Protein AF-A0A2S3QLK7-F1 (afdb_monomer_lite)

pLDDT: mean 92.43, std 9.16, range [46.94, 98.44]

Foldseek 3Di:
DDPLLVVVLVVCVPDDLVRLVVLLVVLVVQLVLPPPPVDHRDADPPPDSCHPPDNVSSVVVNVVSVVVNVCVVPVVD

Sequence (77 aa):
MSKRLQELLEEIKEYTPKQMRTLRNNLNNRLQSFKNDFKEPKELQTSHKLYGLEEGECRELLGVVKKELIKMKFSDL

Radius of gyration: 13.09 Å; chains: 1; bounding box: 34×27×30 Å

Structure (mmCIF, N/CA/C/O backbone):
data_AF-A0A2S3QLK7-F1
#
_entry.id   AF-A0A2S3QLK7-F1
#
loop_
_atom_site.group_PDB
_atom_site.id
_atom_site.type_symbol
_atom_site.label_atom_id
_atom_site.label_alt_id
_atom_site.label_comp_id
_atom_site.label_asym_id
_atom_site.label_entity_id
_atom_site.label_seq_id
_atom_site.pdbx_PDB_ins_code
_atom_site.Cartn_x
_atom_site.Cartn_y
_atom_site.Cartn_z
_atom_site.occupancy
_atom_site.B_iso_or_equiv
_atom_site.auth_seq_id
_atom_site.auth_comp_id
_atom_site.auth_asym_id
_atom_site.auth_atom_id
_atom_site.pdbx_PDB_model_num
ATOM 1 N N . MET A 1 1 ? -7.713 -8.936 -11.496 1.00 73.69 1 MET A N 1
ATOM 2 C CA . MET A 1 1 ? -7.400 -8.609 -10.092 1.00 73.69 1 MET A CA 1
ATOM 3 C C . MET A 1 1 ? -6.630 -9.781 -9.501 1.00 73.69 1 MET A C 1
ATOM 5 O O . MET A 1 1 ? -7.158 -10.889 -9.567 1.00 73.69 1 MET A O 1
ATOM 9 N N . SER A 1 2 ? -5.402 -9.592 -9.007 1.00 92.75 2 SER A N 1
ATOM 10 C CA . SER A 1 2 ? -4.643 -10.688 -8.387 1.00 92.75 2 SER A CA 1
ATOM 11 C C . SER A 1 2 ? -5.264 -11.139 -7.060 1.00 92.75 2 SER A C 1
ATOM 13 O O . SER A 1 2 ? -5.965 -10.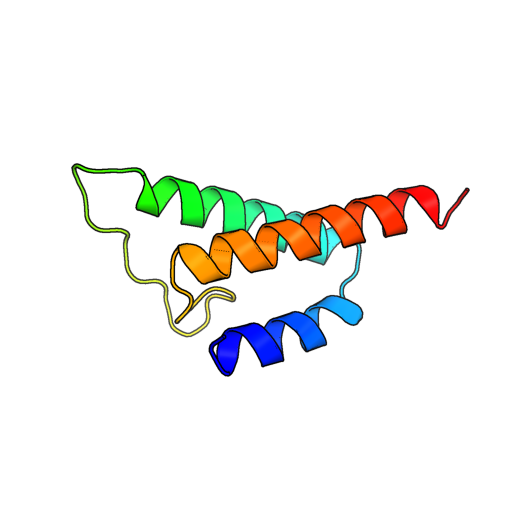380 -6.386 1.00 92.75 2 SER A O 1
ATOM 15 N N . LYS A 1 3 ? -4.953 -12.376 -6.646 1.00 94.81 3 LYS A N 1
ATOM 16 C CA . LYS A 1 3 ? -5.291 -12.891 -5.308 1.00 94.81 3 LYS A CA 1
ATOM 17 C C . LYS A 1 3 ? -4.748 -11.974 -4.205 1.00 94.81 3 LYS A C 1
ATOM 19 O O . LYS A 1 3 ? -5.438 -11.712 -3.227 1.00 94.81 3 LYS A O 1
ATOM 24 N N . ARG A 1 4 ? -3.541 -11.429 -4.398 1.00 94.25 4 ARG A N 1
ATOM 25 C CA . ARG A 1 4 ? -2.896 -10.532 -3.435 1.00 94.25 4 ARG A CA 1
ATOM 26 C C . ARG A 1 4 ? -3.674 -9.231 -3.245 1.00 94.25 4 ARG A C 1
ATOM 28 O O . ARG A 1 4 ? -3.818 -8.775 -2.111 1.00 94.25 4 ARG A O 1
ATOM 35 N N . LEU A 1 5 ? -4.174 -8.642 -4.333 1.00 96.31 5 LEU A N 1
ATOM 36 C CA . LEU A 1 5 ? -5.004 -7.441 -4.262 1.00 96.31 5 LEU A CA 1
ATOM 37 C C . LEU A 1 5 ? -6.315 -7.720 -3.511 1.00 96.31 5 LEU A C 1
ATOM 39 O O . LEU A 1 5 ? -6.679 -6.938 -2.638 1.00 96.31 5 LEU A O 1
ATOM 43 N N . GLN A 1 6 ? -6.973 -8.854 -3.774 1.00 97.00 6 GLN A N 1
ATOM 44 C CA . GLN A 1 6 ? -8.197 -9.247 -3.059 1.00 97.00 6 GLN A CA 1
ATOM 45 C C . GLN A 1 6 ? -7.964 -9.404 -1.550 1.00 97.00 6 GLN A C 1
ATOM 47 O O . GLN A 1 6 ? -8.689 -8.813 -0.756 1.00 97.00 6 GLN A O 1
ATOM 52 N N . GLU A 1 7 ? -6.921 -10.134 -1.145 1.00 95.81 7 GLU A N 1
ATOM 53 C CA . GLU A 1 7 ? -6.565 -10.308 0.272 1.00 95.81 7 GLU A CA 1
ATOM 54 C C . GLU A 1 7 ? -6.320 -8.968 0.970 1.00 95.81 7 GLU A C 1
ATOM 56 O O . GLU A 1 7 ? -6.763 -8.756 2.097 1.00 95.81 7 GLU A O 1
ATOM 61 N N . LEU A 1 8 ? -5.622 -8.048 0.300 1.00 95.94 8 LEU A N 1
ATOM 62 C CA . LEU A 1 8 ? -5.322 -6.743 0.872 1.00 95.94 8 LEU A CA 1
ATOM 63 C C . LEU A 1 8 ? -6.571 -5.857 0.966 1.00 95.94 8 LEU A C 1
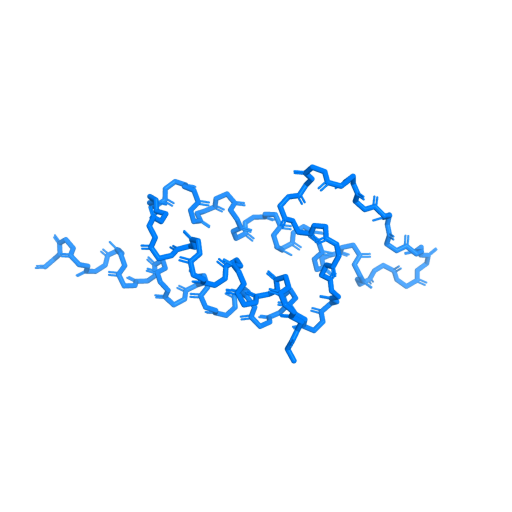ATOM 65 O O . LEU A 1 8 ? -6.702 -5.119 1.935 1.00 95.94 8 LEU A O 1
ATOM 69 N N . LEU A 1 9 ? -7.496 -5.939 0.005 1.00 97.19 9 LEU A N 1
ATOM 70 C CA . LEU A 1 9 ? -8.779 -5.230 0.065 1.00 97.19 9 LEU A CA 1
ATOM 71 C C . LEU A 1 9 ? -9.652 -5.695 1.237 1.00 97.19 9 LEU A C 1
ATOM 73 O O . LEU A 1 9 ? -10.351 -4.875 1.828 1.00 97.19 9 LEU A O 1
ATOM 77 N N . GLU A 1 10 ? -9.588 -6.976 1.596 1.00 97.19 10 GLU A N 1
ATOM 78 C CA . GLU A 1 10 ? -10.235 -7.488 2.806 1.00 97.19 10 GLU A CA 1
ATOM 79 C C . GLU A 1 10 ? -9.500 -7.024 4.073 1.00 97.19 10 GLU A C 1
ATOM 81 O O . GLU A 1 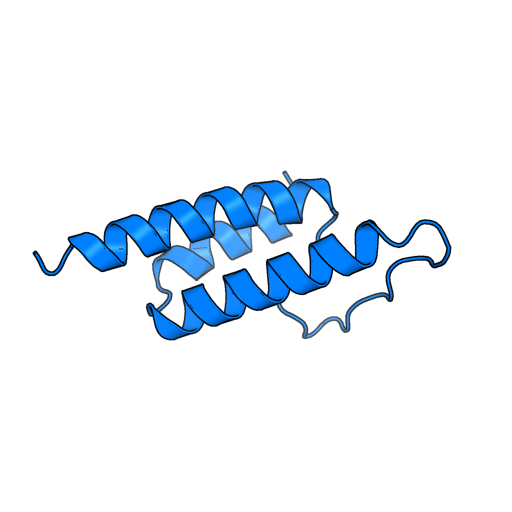10 ? -10.135 -6.526 4.999 1.00 97.19 10 GLU A O 1
ATOM 86 N N . GLU A 1 11 ? -8.163 -7.088 4.095 1.00 96.00 11 GLU A N 1
ATOM 87 C CA . GLU A 1 11 ? -7.348 -6.688 5.253 1.00 96.00 11 GLU A CA 1
ATOM 88 C C . GLU A 1 11 ? -7.569 -5.217 5.651 1.00 96.00 11 GLU A C 1
ATOM 90 O O . GLU A 1 11 ? -7.630 -4.887 6.836 1.00 96.00 11 GLU A O 1
ATOM 95 N N . ILE A 1 12 ? -7.699 -4.317 4.669 1.00 96.50 12 ILE A N 1
ATOM 96 C CA . ILE A 1 12 ? -7.820 -2.876 4.933 1.00 96.50 12 ILE A CA 1
ATOM 97 C C . ILE A 1 12 ? -9.171 -2.470 5.527 1.00 96.50 12 ILE A C 1
ATOM 99 O O . ILE A 1 12 ? -9.272 -1.352 6.029 1.00 96.50 12 ILE A O 1
ATOM 103 N N . LYS A 1 13 ? -10.198 -3.331 5.495 1.00 94.94 13 LYS A N 1
ATOM 104 C CA . LYS A 1 13 ? -11.497 -3.037 6.129 1.00 94.94 13 LYS A CA 1
ATOM 105 C C . LYS A 1 13 ? -11.358 -2.848 7.640 1.00 94.94 13 LYS A C 1
ATOM 107 O O . LYS A 1 13 ? -12.043 -2.013 8.215 1.00 94.94 13 LYS A O 1
ATOM 112 N N . GLU A 1 14 ? -10.394 -3.543 8.238 1.00 95.69 14 GLU A N 1
ATOM 113 C CA . GLU A 1 14 ? -10.091 -3.501 9.672 1.00 95.69 14 GLU A CA 1
ATOM 114 C C . GLU A 1 14 ? -8.973 -2.500 10.017 1.00 95.69 14 GLU A C 1
ATOM 116 O O . GLU A 1 14 ? -8.498 -2.433 11.154 1.00 95.69 14 GLU A O 1
ATOM 121 N N . TYR A 1 15 ? -8.479 -1.729 9.042 1.00 96.62 15 TYR A N 1
ATOM 122 C CA . TYR A 1 15 ? -7.377 -0.806 9.290 1.00 96.62 15 TYR A CA 1
ATOM 123 C C . TYR A 1 15 ? -7.829 0.411 10.087 1.00 96.62 15 TYR A C 1
ATOM 125 O O . TYR A 1 15 ? -8.772 1.118 9.740 1.00 96.62 15 TYR A O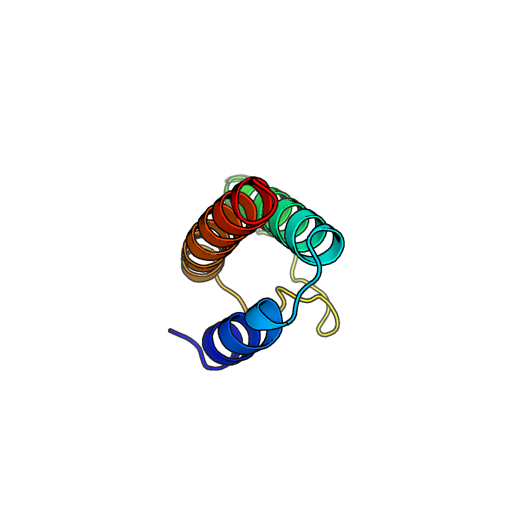 1
ATOM 133 N N . THR A 1 16 ? -7.025 0.761 11.088 1.00 95.69 16 THR A N 1
ATOM 134 C CA . THR A 1 16 ? -7.117 2.063 11.745 1.00 95.69 16 THR A CA 1
ATOM 135 C C . THR A 1 16 ? -6.803 3.198 10.758 1.00 95.69 16 THR A C 1
ATOM 137 O O . THR A 1 16 ? -6.027 3.017 9.805 1.00 95.69 16 THR A O 1
ATOM 140 N N . PRO A 1 17 ? -7.255 4.437 11.034 1.00 95.31 17 PRO A N 1
ATOM 141 C CA . PRO A 1 17 ? -6.907 5.593 10.210 1.00 95.31 17 PRO A CA 1
ATOM 142 C C . PRO A 1 17 ? -5.391 5.792 10.042 1.00 95.31 17 PRO A C 1
ATOM 144 O O . PRO A 1 17 ? -4.927 6.252 8.996 1.00 95.31 17 PRO A O 1
ATOM 147 N N . LYS A 1 18 ? -4.588 5.434 11.056 1.00 96.31 18 LYS A N 1
ATOM 148 C CA . LYS A 1 18 ? -3.119 5.497 10.979 1.00 96.31 18 LYS A CA 1
ATOM 149 C C . LYS A 1 18 ? -2.575 4.491 9.963 1.00 96.31 18 LYS A C 1
ATOM 151 O O . LYS A 1 18 ? -1.770 4.883 9.120 1.00 96.31 18 LYS A O 1
ATOM 156 N N . GLN A 1 19 ? -3.029 3.238 10.008 1.00 97.56 19 GLN A N 1
ATOM 157 C CA . GLN A 1 19 ? -2.613 2.201 9.057 1.00 97.56 19 GLN A CA 1
ATOM 158 C C . GLN A 1 19 ? -3.019 2.560 7.623 1.00 97.56 19 GLN A C 1
ATOM 160 O O . GLN A 1 19 ? -2.191 2.465 6.717 1.00 97.56 19 GLN A O 1
ATOM 165 N N . MET A 1 20 ? -4.232 3.084 7.426 1.00 97.75 20 MET A N 1
ATOM 166 C CA . MET A 1 20 ? -4.690 3.567 6.119 1.00 97.75 20 MET A CA 1
ATOM 167 C C . MET A 1 20 ? -3.816 4.695 5.557 1.00 97.75 20 MET A C 1
ATOM 169 O O . MET A 1 20 ? -3.444 4.678 4.381 1.00 97.75 20 MET A O 1
ATOM 173 N N . ARG A 1 21 ? -3.424 5.673 6.388 1.00 97.81 21 ARG A N 1
ATOM 174 C CA . ARG A 1 21 ? -2.507 6.748 5.966 1.00 97.81 21 ARG A CA 1
ATOM 175 C C . ARG A 1 21 ? -1.130 6.210 5.585 1.00 97.81 21 ARG A C 1
ATOM 177 O O . ARG A 1 21 ? -0.576 6.649 4.577 1.00 97.81 21 ARG A O 1
ATOM 184 N N . THR A 1 22 ? -0.598 5.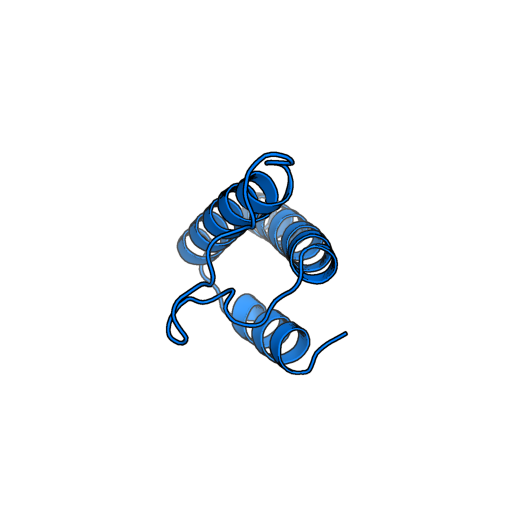259 6.352 1.00 98.19 22 THR A N 1
ATOM 185 C CA . THR A 1 22 ? 0.669 4.590 6.027 1.00 98.19 22 THR A CA 1
ATOM 186 C C . THR A 1 22 ? 0.575 3.854 4.693 1.00 98.19 22 THR A C 1
ATOM 188 O O . THR A 1 22 ? 1.434 4.044 3.835 1.00 98.19 22 THR A O 1
ATOM 191 N N . LEU A 1 23 ? -0.494 3.085 4.466 1.00 98.31 23 LEU A N 1
ATOM 192 C CA . LEU A 1 23 ? -0.706 2.369 3.208 1.00 98.31 23 LEU A CA 1
ATOM 193 C C . LEU A 1 23 ? -0.808 3.328 2.013 1.00 98.31 23 LEU A C 1
ATOM 195 O O . LEU A 1 23 ? -0.132 3.125 1.007 1.00 98.31 23 LEU A O 1
ATOM 199 N N . ARG A 1 24 ? -1.574 4.419 2.142 1.00 98.44 24 ARG A N 1
ATOM 200 C CA . ARG A 1 24 ? -1.657 5.479 1.124 1.00 98.44 24 ARG A CA 1
ATOM 201 C C . ARG A 1 24 ? -0.276 6.040 0.774 1.00 98.44 24 ARG A C 1
ATOM 203 O O . ARG A 1 24 ? 0.021 6.245 -0.400 1.00 98.44 24 ARG A O 1
ATOM 210 N N . ASN A 1 25 ? 0.561 6.308 1.777 1.00 98.44 25 ASN A N 1
ATOM 211 C CA . ASN A 1 25 ? 1.907 6.839 1.556 1.00 98.44 25 ASN A CA 1
ATOM 212 C C . ASN A 1 25 ? 2.797 5.817 0.832 1.00 98.44 25 ASN A C 1
ATOM 214 O O . ASN A 1 25 ? 3.451 6.172 -0.145 1.00 98.44 25 ASN A O 1
ATOM 218 N N . ASN A 1 26 ? 2.756 4.546 1.243 1.00 97.88 26 ASN A N 1
ATOM 219 C CA . ASN A 1 26 ? 3.482 3.467 0.569 1.00 97.88 26 ASN A CA 1
ATOM 220 C C . ASN A 1 26 ? 3.055 3.326 -0.898 1.00 97.88 26 ASN A C 1
ATOM 222 O O . ASN A 1 26 ? 3.908 3.172 -1.768 1.00 97.88 26 ASN A O 1
ATOM 226 N N . LEU A 1 27 ? 1.754 3.429 -1.183 1.00 98.25 27 LEU A N 1
ATOM 227 C CA . LEU A 1 27 ? 1.211 3.374 -2.542 1.00 98.25 27 LEU A CA 1
ATOM 228 C C . LEU A 1 27 ? 1.684 4.545 -3.397 1.00 98.25 27 LEU A C 1
ATOM 230 O O . LEU A 1 27 ? 2.135 4.331 -4.516 1.00 98.25 27 LEU A O 1
ATOM 234 N N . ASN A 1 28 ? 1.640 5.770 -2.872 1.00 97.75 28 ASN A N 1
ATOM 235 C CA . ASN A 1 28 ? 2.154 6.936 -3.591 1.00 97.75 28 ASN A CA 1
ATOM 236 C C . ASN A 1 28 ? 3.650 6.784 -3.910 1.00 97.75 28 ASN A C 1
ATOM 238 O O . ASN A 1 28 ? 4.050 7.003 -5.051 1.00 97.75 28 ASN A O 1
ATOM 242 N N . ASN A 1 29 ? 4.455 6.344 -2.938 1.00 95.81 29 ASN A N 1
ATOM 243 C CA . ASN A 1 29 ? 5.887 6.099 -3.134 1.00 95.81 29 ASN A CA 1
ATOM 244 C C . ASN A 1 29 ? 6.132 5.011 -4.189 1.00 95.81 29 ASN A C 1
ATOM 246 O O . ASN A 1 29 ? 6.984 5.165 -5.064 1.00 95.81 29 ASN A O 1
ATOM 250 N N . ARG A 1 30 ? 5.356 3.922 -4.140 1.00 95.62 30 ARG A N 1
ATOM 251 C CA . ARG A 1 30 ? 5.448 2.822 -5.104 1.00 95.62 30 ARG A CA 1
ATOM 252 C C . ARG A 1 30 ? 5.068 3.277 -6.513 1.00 95.62 30 ARG A C 1
ATOM 254 O O . ARG A 1 30 ? 5.826 3.032 -7.446 1.00 95.62 30 ARG A O 1
ATOM 261 N N . LEU A 1 31 ? 3.970 4.014 -6.666 1.00 95.75 31 LEU A N 1
ATOM 262 C CA . LEU A 1 31 ? 3.556 4.603 -7.944 1.00 95.75 31 LEU A CA 1
ATOM 263 C C . LEU A 1 31 ? 4.581 5.592 -8.490 1.00 95.75 31 LEU A C 1
ATOM 265 O O . LEU A 1 31 ? 4.795 5.647 -9.695 1.00 95.75 31 LEU A O 1
ATOM 269 N N . GLN A 1 32 ? 5.253 6.343 -7.622 1.00 93.69 32 GLN A N 1
ATOM 270 C CA . GLN A 1 32 ? 6.338 7.213 -8.055 1.00 93.69 32 GLN A CA 1
ATOM 271 C C . GLN A 1 32 ? 7.554 6.425 -8.556 1.00 93.69 32 GLN A C 1
ATOM 273 O O . GLN A 1 32 ? 8.201 6.872 -9.497 1.00 93.69 32 GLN A O 1
ATOM 278 N N . SER A 1 33 ? 7.831 5.241 -7.997 1.00 92.31 33 SER A N 1
ATOM 279 C CA . SER A 1 33 ? 8.904 4.375 -8.505 1.00 92.31 33 SER A CA 1
ATOM 280 C C . SER A 1 33 ? 8.618 3.795 -9.893 1.00 92.31 33 SER A C 1
ATOM 282 O O . SER A 1 33 ? 9.565 3.578 -10.636 1.00 92.31 33 SER A O 1
ATOM 284 N N . PHE A 1 34 ? 7.344 3.605 -10.262 1.00 91.38 34 PHE A N 1
ATOM 285 C CA . PHE A 1 34 ? 6.953 3.155 -11.604 1.00 91.38 34 PHE A CA 1
ATOM 286 C C . PHE A 1 34 ? 7.077 4.250 -12.672 1.00 91.38 34 PHE A C 1
ATOM 288 O O . PHE A 1 34 ? 7.323 3.944 -13.827 1.00 91.38 34 PHE A O 1
ATOM 295 N N . LYS A 1 35 ? 6.964 5.529 -12.292 1.00 88.25 35 LYS A N 1
ATOM 296 C CA . LYS A 1 35 ? 7.084 6.673 -13.218 1.00 88.25 35 LYS A CA 1
ATOM 297 C C . LYS A 1 35 ? 8.520 7.022 -13.613 1.00 88.25 35 LYS A C 1
ATOM 299 O O . LYS A 1 35 ? 8.731 7.990 -14.335 1.00 88.25 35 LYS A O 1
ATOM 304 N N . ASN A 1 36 ? 9.514 6.352 -13.038 1.00 82.00 36 ASN A N 1
ATOM 305 C CA . ASN A 1 36 ? 10.902 6.671 -13.323 1.00 82.00 36 ASN A CA 1
ATOM 306 C C . ASN A 1 36 ? 11.345 5.914 -14.577 1.00 82.00 36 ASN A C 1
ATOM 308 O O . ASN A 1 36 ? 11.925 4.841 -14.473 1.00 82.00 36 ASN A O 1
ATOM 312 N N . ASP A 1 37 ? 11.086 6.489 -15.751 1.00 72.00 37 ASP A N 1
ATOM 313 C CA . ASP A 1 37 ? 11.359 5.861 -17.056 1.00 72.00 37 ASP A CA 1
ATOM 314 C C . ASP A 1 37 ? 12.839 5.477 -17.256 1.00 72.00 37 ASP A C 1
ATOM 316 O O . ASP A 1 37 ? 13.171 4.636 -18.087 1.00 72.00 37 ASP A O 1
ATOM 320 N N . PHE A 1 38 ? 13.746 6.063 -16.467 1.00 75.06 38 PHE A N 1
ATOM 321 C CA . PHE A 1 38 ? 15.185 5.798 -16.522 1.00 75.06 38 PHE A CA 1
ATOM 322 C C . PHE A 1 38 ? 15.640 4.652 -15.611 1.00 75.06 38 PHE A C 1
ATOM 324 O O . PHE A 1 38 ? 16.833 4.339 -15.572 1.00 75.06 38 PHE A O 1
ATOM 331 N N . LYS A 1 39 ? 14.739 4.053 -14.822 1.00 77.81 39 LYS A N 1
ATOM 332 C CA . LYS A 1 39 ? 15.099 2.998 -13.875 1.00 77.81 39 LYS A CA 1
ATOM 333 C C . LYS A 1 39 ? 13.933 2.066 -13.591 1.00 77.81 39 LYS A C 1
ATOM 335 O O . LYS A 1 39 ? 12.911 2.497 -13.067 1.00 77.81 39 LYS A O 1
ATOM 340 N N . GLU A 1 40 ? 14.158 0.770 -13.796 1.00 80.56 40 GLU A N 1
ATOM 341 C CA . GLU A 1 40 ? 13.192 -0.238 -13.377 1.00 80.56 40 GLU A CA 1
ATOM 342 C C . GLU A 1 40 ? 12.844 -0.081 -11.883 1.00 80.56 40 GLU A C 1
ATOM 344 O O . GLU A 1 40 ? 13.734 0.122 -11.037 1.00 80.56 40 GLU A O 1
ATOM 349 N N . PRO A 1 41 ? 11.550 -0.150 -11.533 1.00 84.06 41 PRO A N 1
ATOM 350 C CA . PRO A 1 41 ? 11.124 -0.029 -10.155 1.00 84.06 41 PRO A CA 1
ATOM 351 C C . PRO A 1 41 ? 11.754 -1.155 -9.348 1.00 84.06 41 PRO A C 1
ATOM 353 O O . PRO A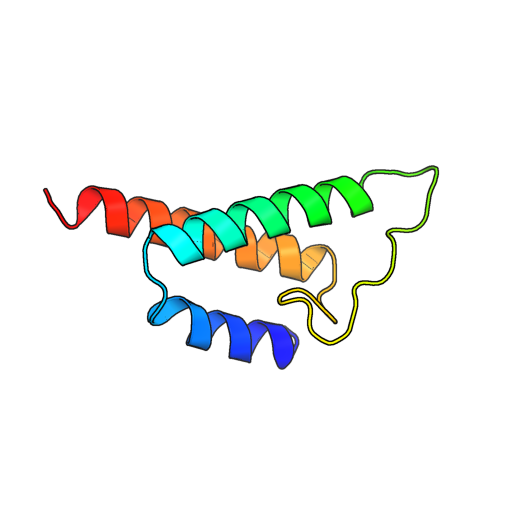 1 41 ? 11.595 -2.330 -9.669 1.00 84.06 41 PRO A O 1
ATOM 356 N N . LYS A 1 42 ? 12.448 -0.796 -8.263 1.00 85.62 42 LYS A N 1
ATOM 357 C CA . LYS A 1 42 ? 13.067 -1.782 -7.371 1.00 85.62 42 LYS A CA 1
ATOM 358 C C . LYS A 1 42 ? 12.035 -2.817 -6.943 1.00 85.62 42 LYS A C 1
ATOM 360 O O . LYS A 1 42 ? 10.941 -2.448 -6.506 1.00 85.62 42 LYS A O 1
ATOM 365 N N . GLU A 1 43 ? 12.396 -4.090 -7.003 1.00 89.50 43 GLU A N 1
ATOM 366 C CA . GLU A 1 43 ? 11.564 -5.131 -6.420 1.00 89.50 43 GLU A CA 1
ATOM 367 C C . GLU A 1 43 ? 11.425 -4.894 -4.909 1.00 89.50 43 GLU A C 1
ATOM 369 O O . GLU A 1 43 ? 12.355 -4.445 -4.230 1.00 89.50 43 GLU A O 1
ATOM 374 N N . LEU A 1 44 ? 10.220 -5.114 -4.391 1.00 94.12 44 LEU A N 1
ATOM 375 C CA . LEU A 1 44 ? 9.969 -5.011 -2.960 1.00 94.12 44 LEU A CA 1
ATOM 376 C C . LEU A 1 44 ? 10.372 -6.321 -2.288 1.00 94.12 44 LEU A C 1
ATOM 378 O O . LEU A 1 44 ? 10.320 -7.382 -2.896 1.00 94.12 44 LEU A O 1
ATOM 382 N N . GLN A 1 45 ? 10.721 -6.260 -1.008 1.00 95.81 45 GLN A N 1
ATOM 383 C CA . GLN A 1 45 ? 10.876 -7.477 -0.213 1.00 95.81 45 GLN A CA 1
ATOM 384 C C . GLN A 1 45 ? 9.522 -8.176 -0.044 1.00 95.81 45 GLN A C 1
ATOM 386 O O . GLN A 1 45 ? 8.497 -7.502 0.048 1.00 95.81 45 GLN A O 1
ATOM 391 N N . THR A 1 46 ? 9.526 -9.504 0.082 1.00 94.25 46 THR A N 1
ATOM 392 C CA . THR A 1 46 ? 8.318 -10.336 0.255 1.00 94.25 46 THR A CA 1
ATOM 393 C C . THR A 1 46 ? 7.471 -9.947 1.470 1.00 94.25 46 THR A C 1
ATOM 395 O O . THR A 1 46 ? 6.255 -10.105 1.459 1.00 94.25 46 THR A O 1
ATOM 398 N N . SER A 1 47 ? 8.101 -9.389 2.507 1.00 95.25 47 SER A N 1
ATOM 399 C CA . SER A 1 47 ? 7.442 -8.872 3.713 1.00 95.25 47 SER A CA 1
ATOM 400 C C . SER A 1 47 ? 6.768 -7.509 3.515 1.00 95.25 47 SER A C 1
ATOM 402 O O . SER A 1 47 ? 5.944 -7.095 4.335 1.00 95.25 47 SER A O 1
ATOM 404 N N . HIS A 1 48 ? 7.105 -6.777 2.450 1.00 95.88 48 HIS A N 1
ATOM 405 C CA . HIS A 1 48 ? 6.518 -5.474 2.186 1.00 95.88 48 HIS A CA 1
ATOM 406 C C . HIS A 1 48 ? 5.051 -5.633 1.781 1.00 95.88 48 HIS A C 1
ATOM 408 O O . HIS A 1 48 ? 4.698 -6.449 0.935 1.00 95.88 48 HIS A O 1
ATOM 414 N N . LYS A 1 49 ? 4.174 -4.784 2.322 1.00 94.69 49 LYS A N 1
ATOM 415 C CA . LYS A 1 49 ? 2.719 -4.920 2.145 1.00 94.69 49 LYS A CA 1
ATOM 416 C C . LYS A 1 49 ? 2.263 -4.928 0.676 1.00 94.69 49 LYS A C 1
ATOM 418 O O . LYS A 1 49 ? 1.293 -5.604 0.346 1.00 94.69 49 LYS A O 1
ATOM 423 N N . LEU A 1 50 ? 2.972 -4.189 -0.179 1.00 96.69 50 LEU A N 1
ATOM 424 C CA . LEU A 1 50 ? 2.714 -4.061 -1.622 1.00 96.69 50 LEU A CA 1
ATOM 425 C C . LEU A 1 50 ? 3.505 -5.055 -2.492 1.00 96.69 50 LEU A C 1
ATOM 427 O O . LEU A 1 50 ? 3.560 -4.884 -3.707 1.00 96.69 50 LEU A O 1
ATOM 431 N N . TYR A 1 51 ? 4.180 -6.037 -1.891 1.00 95.50 51 TYR A N 1
ATOM 432 C CA . TYR A 1 51 ? 4.890 -7.062 -2.649 1.00 95.50 51 TYR A CA 1
ATOM 433 C C . TYR A 1 51 ? 3.938 -7.818 -3.583 1.00 95.50 51 TYR A C 1
ATOM 435 O O . TYR A 1 51 ? 2.812 -8.136 -3.196 1.00 95.50 51 TYR A O 1
ATOM 443 N N . GLY A 1 52 ? 4.401 -8.081 -4.808 1.00 92.88 52 GLY A N 1
ATOM 444 C CA . GLY A 1 52 ? 3.633 -8.779 -5.839 1.00 92.88 52 GLY A CA 1
ATOM 445 C C . GLY A 1 52 ? 2.519 -7.960 -6.497 1.00 92.88 52 GLY A C 1
ATOM 446 O O . GLY A 1 52 ? 1.828 -8.510 -7.344 1.00 92.88 52 GLY A O 1
ATOM 447 N N . LEU A 1 53 ? 2.335 -6.683 -6.132 1.00 95.62 53 LEU A N 1
ATOM 448 C CA . LEU A 1 53 ? 1.373 -5.807 -6.804 1.00 95.62 53 LEU A CA 1
ATOM 449 C C . LEU A 1 53 ? 2.011 -5.058 -7.973 1.00 95.62 53 LEU A C 1
ATOM 451 O O . LEU A 1 53 ? 3.067 -4.424 -7.836 1.00 95.62 53 LEU A O 1
ATOM 455 N N . GLU A 1 54 ? 1.305 -5.068 -9.097 1.00 94.94 54 GLU A N 1
ATOM 456 C CA . GLU A 1 54 ? 1.658 -4.299 -10.288 1.00 94.94 54 GLU A CA 1
ATOM 457 C C . GLU A 1 54 ? 1.195 -2.836 -10.184 1.00 94.94 54 GLU A C 1
ATOM 459 O O . GLU A 1 54 ? 0.435 -2.449 -9.288 1.00 94.94 54 GLU A O 1
ATOM 464 N N . GLU A 1 55 ? 1.650 -1.986 -11.110 1.00 95.38 55 GLU A N 1
ATOM 465 C CA . GLU A 1 55 ? 1.299 -0.563 -11.110 1.00 95.38 55 GLU A CA 1
ATOM 466 C C . GLU A 1 55 ? -0.222 -0.342 -11.163 1.00 95.38 55 GLU A C 1
ATOM 468 O O . GLU A 1 55 ? -0.754 0.460 -10.389 1.00 95.38 55 GLU A O 1
ATOM 473 N N . GLY A 1 56 ? -0.928 -1.068 -12.037 1.00 96.25 56 GLY A N 1
ATOM 474 C CA . GLY A 1 56 ? -2.386 -0.978 -12.165 1.00 96.25 56 GLY A CA 1
ATOM 475 C C . GLY A 1 56 ? -3.104 -1.301 -10.854 1.00 96.25 56 GLY A C 1
ATOM 476 O O . GLY A 1 56 ? -3.974 -0.549 -10.414 1.00 96.25 56 GLY A O 1
ATOM 477 N N . GLU A 1 57 ? -2.661 -2.351 -10.167 1.00 97.50 57 GLU A N 1
ATOM 478 C CA . GLU A 1 57 ? -3.224 -2.784 -8.886 1.00 97.50 57 GLU A CA 1
ATOM 479 C C . GLU A 1 57 ? -2.926 -1.788 -7.760 1.00 97.50 57 GLU A C 1
ATOM 481 O O . GLU A 1 57 ? -3.776 -1.516 -6.912 1.00 97.50 57 GLU A O 1
ATOM 486 N N . CYS A 1 58 ? -1.743 -1.167 -7.780 1.00 97.81 58 CYS A N 1
ATOM 487 C CA . CYS A 1 58 ? -1.409 -0.089 -6.853 1.00 97.81 58 CYS A CA 1
ATOM 488 C C . CYS A 1 58 ? -2.316 1.139 -7.060 1.00 97.81 58 CYS A C 1
ATOM 490 O O . CYS A 1 58 ? -2.705 1.793 -6.089 1.00 97.81 58 CYS A O 1
ATOM 492 N N . ARG A 1 59 ? -2.678 1.467 -8.309 1.00 98.00 59 ARG A N 1
ATOM 493 C CA . ARG A 1 59 ? -3.613 2.566 -8.617 1.00 98.00 59 ARG A CA 1
ATOM 494 C C . ARG A 1 59 ? -5.025 2.249 -8.140 1.00 98.00 59 ARG A C 1
ATOM 496 O O . ARG A 1 59 ? -5.655 3.110 -7.522 1.00 98.00 59 ARG A O 1
ATOM 503 N N . GLU A 1 60 ? -5.489 1.028 -8.388 1.00 98.00 60 GLU A N 1
ATOM 504 C CA . GLU A 1 60 ? -6.796 0.542 -7.940 1.00 98.00 60 GLU A CA 1
ATOM 505 C C . GLU A 1 60 ? -6.912 0.609 -6.411 1.00 98.00 60 GLU A C 1
ATOM 507 O O . GLU A 1 60 ? -7.802 1.281 -5.877 1.00 98.00 60 GLU A O 1
ATOM 512 N N . LEU A 1 61 ? -5.943 0.025 -5.700 1.00 98.25 61 LEU A N 1
ATOM 513 C CA . LEU A 1 61 ? -5.918 0.021 -4.241 1.00 98.25 61 LEU A CA 1
ATOM 514 C C . LEU A 1 61 ? -5.852 1.439 -3.658 1.00 98.25 61 LEU A C 1
ATOM 516 O O . LEU A 1 61 ? -6.549 1.746 -2.691 1.00 98.25 61 LEU A O 1
ATOM 520 N N . LEU A 1 62 ? -5.064 2.340 -4.255 1.00 98.44 62 LEU A N 1
ATOM 521 C CA . LEU A 1 62 ? -4.989 3.734 -3.807 1.00 98.44 62 LEU A CA 1
ATOM 522 C C . LEU A 1 62 ? -6.344 4.445 -3.908 1.00 98.44 62 LEU A C 1
ATOM 524 O O . LEU A 1 62 ? -6.670 5.265 -3.044 1.00 98.44 62 LEU A O 1
ATOM 528 N N . GLY A 1 63 ? -7.132 4.140 -4.941 1.00 98.12 63 GLY A N 1
ATOM 529 C CA . GLY A 1 63 ? -8.494 4.645 -5.088 1.00 98.12 63 GLY A CA 1
ATOM 530 C C . GLY A 1 63 ? -9.386 4.234 -3.917 1.00 98.12 63 GLY A C 1
ATOM 531 O O . GLY A 1 63 ? -10.057 5.087 -3.331 1.00 98.12 63 GLY A O 1
ATOM 532 N N . VAL A 1 64 ? -9.346 2.955 -3.534 1.00 97.88 64 VAL A N 1
ATOM 533 C CA . VAL A 1 64 ? -10.106 2.423 -2.389 1.00 97.88 64 VAL A CA 1
ATOM 534 C C . VAL A 1 64 ? -9.637 3.056 -1.079 1.00 97.88 64 VAL A C 1
ATOM 536 O O . VAL A 1 64 ? -10.447 3.628 -0.352 1.00 97.88 64 VAL A O 1
ATOM 539 N N . VAL A 1 65 ? -8.327 3.068 -0.820 1.00 97.81 65 VAL A N 1
ATOM 540 C CA . VAL A 1 65 ? -7.745 3.637 0.408 1.00 97.81 65 VAL A CA 1
ATOM 541 C C . VAL A 1 65 ? -8.111 5.116 0.581 1.00 97.81 65 VAL A C 1
ATOM 543 O O . VAL A 1 65 ? -8.417 5.553 1.689 1.00 97.81 65 VAL A O 1
ATOM 546 N N . LYS A 1 66 ? -8.115 5.912 -0.498 1.00 97.50 66 LYS A N 1
ATOM 547 C CA . LYS A 1 66 ? -8.535 7.323 -0.435 1.00 97.50 66 LYS A CA 1
ATOM 548 C C . LYS A 1 66 ? -10.016 7.473 -0.091 1.00 97.50 66 LYS A C 1
ATOM 550 O O . LYS A 1 66 ? -10.346 8.343 0.712 1.00 97.50 66 LYS A O 1
ATOM 555 N N . LYS A 1 67 ? -10.889 6.648 -0.679 1.00 96.50 67 LYS A N 1
ATOM 556 C CA . LYS A 1 67 ? -12.329 6.658 -0.377 1.00 96.50 67 LYS A CA 1
ATOM 557 C C . LYS A 1 67 ? -12.586 6.291 1.083 1.00 96.50 67 LYS A C 1
ATOM 559 O O . LYS A 1 67 ? -13.326 7.004 1.751 1.00 96.50 67 LYS A O 1
ATOM 564 N N . GLU A 1 68 ? -11.934 5.250 1.592 1.00 96.00 68 GLU A N 1
ATOM 565 C CA . GLU A 1 68 ? -12.084 4.843 2.993 1.00 96.00 68 GLU A CA 1
ATOM 566 C C . GLU A 1 68 ? -11.535 5.887 3.969 1.00 96.00 68 GLU A C 1
ATOM 568 O O . GLU A 1 68 ? -12.201 6.226 4.940 1.00 96.00 68 GLU A O 1
ATOM 573 N N . LEU A 1 69 ? -10.387 6.507 3.676 1.00 95.12 69 LEU A N 1
ATOM 574 C CA . LEU A 1 69 ? -9.873 7.617 4.491 1.00 95.12 69 LEU A CA 1
ATOM 575 C C . LEU A 1 69 ? -10.830 8.813 4.549 1.00 95.12 69 LEU A C 1
ATOM 577 O O . LEU A 1 69 ? -10.897 9.485 5.575 1.00 95.12 69 LEU A O 1
ATOM 581 N N . ILE A 1 70 ? -11.535 9.103 3.452 1.00 94.81 70 ILE A N 1
ATOM 582 C CA . ILE A 1 70 ? -12.567 10.143 3.424 1.00 94.81 70 ILE A CA 1
ATOM 583 C C . ILE A 1 70 ? -13.726 9.727 4.328 1.00 94.81 70 ILE A C 1
ATOM 585 O O . ILE A 1 70 ? -14.077 10.492 5.219 1.00 94.81 70 ILE A O 1
ATOM 589 N N . LYS A 1 71 ? -14.266 8.514 4.161 1.00 93.62 71 LYS A N 1
ATOM 590 C CA . LYS A 1 71 ? -15.354 8.002 5.008 1.00 93.62 71 LYS A CA 1
ATOM 591 C C . LYS A 1 71 ? -14.997 8.069 6.492 1.00 93.62 71 LYS A C 1
ATOM 593 O O . LYS A 1 71 ? -15.751 8.657 7.250 1.00 93.62 71 LYS A O 1
ATOM 598 N N . MET A 1 72 ? -13.816 7.580 6.876 1.00 91.88 72 MET A N 1
ATOM 599 C CA . MET A 1 72 ? -13.322 7.610 8.260 1.00 91.88 72 MET A CA 1
ATOM 600 C C . MET A 1 72 ? -13.161 9.029 8.821 1.00 91.88 72 MET A C 1
ATOM 602 O O . MET A 1 72 ? -13.238 9.230 10.023 1.00 91.88 72 MET A O 1
ATOM 606 N N . LYS A 1 73 ? -12.887 10.028 7.973 1.00 87.31 73 LYS A N 1
ATOM 607 C CA . LYS A 1 73 ? -12.780 11.427 8.412 1.00 87.31 73 LYS A CA 1
ATOM 608 C C . LYS A 1 73 ? -14.150 12.036 8.723 1.00 87.31 73 LYS A C 1
ATOM 610 O O . LYS A 1 73 ? -14.229 12.951 9.534 1.00 87.31 73 LYS A O 1
ATOM 615 N N . PHE A 1 74 ? -15.190 11.575 8.033 1.00 86.19 74 PHE A N 1
ATOM 616 C CA . PHE A 1 74 ? -16.553 12.093 8.150 1.00 86.19 74 PHE A CA 1
ATOM 617 C C . PHE A 1 74 ? -17.482 11.182 8.962 1.00 86.19 74 PHE A C 1
ATOM 619 O O . PHE A 1 74 ? -18.616 11.566 9.192 1.00 86.19 74 PHE A O 1
ATOM 626 N N . SER A 1 75 ? -17.031 10.004 9.402 1.00 73.56 75 SER A N 1
ATOM 627 C CA . SER A 1 75 ? -17.802 9.109 10.275 1.00 73.56 75 SER A CA 1
ATOM 628 C C . SER A 1 75 ? -17.865 9.577 11.731 1.00 73.56 75 SER A C 1
ATOM 630 O O . SER A 1 75 ? -18.703 9.087 12.477 1.00 73.56 75 SER A O 1
ATOM 632 N N . ASP A 1 76 ? -16.988 10.507 12.121 1.00 56.75 76 ASP A N 1
ATOM 633 C CA . ASP A 1 76 ? -16.951 11.122 13.456 1.00 56.75 76 ASP A CA 1
ATOM 634 C C . ASP A 1 76 ? -17.712 12.472 13.512 1.00 56.75 76 ASP A C 1
ATOM 636 O O . ASP A 1 76 ? -17.593 13.203 14.498 1.00 56.75 76 ASP A O 1
ATOM 640 N N . LEU A 1 77 ? -18.446 12.831 12.447 1.00 46.94 77 LEU A N 1
ATOM 641 C CA . LEU A 1 77 ? -19.295 14.030 12.327 1.00 46.94 77 LEU A CA 1
ATOM 642 C C . LEU A 1 77 ? -20.775 13.639 12.322 1.00 46.94 77 LEU A C 1
ATOM 644 O O . LEU A 1 77 ? -21.562 14.396 12.932 1.00 46.94 77 LEU A O 1
#

Secondary structure (DSSP, 8-state):
--HHHHHHHHHGGG--HHHHHHHHHHHHHHHHHHT-TTSPPPPPPTTSTTTT--HHHHHHHHHHHHHHHHHHHHTT-